Protein AF-A0AAD4MW24-F1 (afdb_monomer_lite)

Secondary structure (DSSP, 8-state):
--HHHHGGGS--EEEEEEETTEEEEEE--TTTTS-TTT--EEEEEESS--S-HHHHH---EEHHHHHHHHHH-GGGS-HHHHHHT-EEHHHHHHHHHHTSSHHHHSEEEEEEE----SSS-----------

Organism: NCBI:txid166010

pLDDT: mean 86.81, std 18.83, range [30.78, 97.88]

Structure (mmCIF, N/CA/C/O backbone):
data_AF-A0AAD4MW24-F1
#
_entry.id   AF-A0AAD4MW24-F1
#
loop_
_atom_site.group_PDB
_atom_site.id
_atom_site.type_symbol
_atom_site.label_atom_id
_atom_site.label_alt_id
_atom_site.label_comp_id
_atom_site.label_asym_id
_atom_site.label_entity_id
_atom_site.label_seq_id
_atom_site.pdbx_PDB_ins_code
_atom_site.Cartn_x
_atom_site.Cartn_y
_atom_site.Cartn_z
_atom_site.occupancy
_atom_site.B_iso_or_equiv
_atom_site.auth_seq_id
_atom_site.auth_comp_id
_atom_site.auth_asym_id
_atom_site.auth_atom_id
_atom_site.pdbx_PDB_model_num
ATOM 1 N N . MET A 1 1 ? -11.683 25.605 3.906 1.00 48.66 1 MET A N 1
ATOM 2 C CA . MET A 1 1 ? -13.081 25.139 4.124 1.00 48.66 1 MET A CA 1
ATOM 3 C C . MET A 1 1 ? -13.242 23.610 4.064 1.00 48.66 1 MET A C 1
ATOM 5 O O . MET A 1 1 ? -14.066 23.097 4.808 1.00 48.66 1 MET A O 1
ATOM 9 N N . LYS A 1 2 ? -12.475 22.870 3.238 1.00 56.75 2 LYS A N 1
ATOM 10 C CA . LYS A 1 2 ? -12.569 21.395 3.118 1.00 56.75 2 LYS A CA 1
ATOM 11 C C . LYS A 1 2 ? -12.101 20.616 4.361 1.00 56.75 2 LYS A C 1
ATOM 13 O O . LYS A 1 2 ? -12.786 19.688 4.768 1.00 56.75 2 LYS A O 1
ATOM 18 N N . GLU A 1 3 ? -11.012 21.031 5.006 1.00 59.75 3 GLU A N 1
ATOM 19 C CA . GLU A 1 3 ? -10.436 20.315 6.164 1.00 59.75 3 GLU A CA 1
ATOM 20 C C . GLU A 1 3 ? -11.389 20.207 7.360 1.00 59.75 3 GLU A C 1
ATOM 22 O O . GLU A 1 3 ? -11.478 19.157 7.991 1.00 59.75 3 GLU A O 1
ATOM 27 N N . ARG A 1 4 ? -12.194 21.248 7.624 1.00 69.06 4 ARG A N 1
ATOM 28 C CA . ARG A 1 4 ? -13.165 21.242 8.733 1.00 69.06 4 ARG A CA 1
ATOM 29 C C . ARG A 1 4 ? -14.219 20.137 8.605 1.00 69.06 4 ARG A C 1
ATOM 31 O O . ARG A 1 4 ? -14.731 19.693 9.623 1.00 69.06 4 ARG A O 1
ATOM 38 N N . LYS A 1 5 ? -14.534 19.692 7.381 1.00 88.75 5 LYS A N 1
ATOM 39 C CA . LYS A 1 5 ? -15.534 18.638 7.135 1.00 88.75 5 LYS A CA 1
ATOM 40 C C . LYS A 1 5 ? -14.977 17.223 7.319 1.00 88.75 5 LYS A C 1
ATOM 42 O O . LYS A 1 5 ? -15.753 16.316 7.583 1.00 88.75 5 LYS A O 1
ATOM 47 N N . LEU A 1 6 ? -13.662 17.037 7.178 1.00 91.00 6 LEU A N 1
ATOM 48 C CA . LEU A 1 6 ? -13.015 15.723 7.292 1.00 91.00 6 LEU A CA 1
ATOM 49 C C . LEU A 1 6 ? -12.544 15.405 8.711 1.00 91.00 6 LEU A C 1
ATOM 51 O O . LEU A 1 6 ? -12.303 14.242 9.006 1.00 91.00 6 LEU A O 1
ATOM 55 N N . LYS A 1 7 ? -12.450 16.417 9.584 1.00 90.00 7 LYS A N 1
A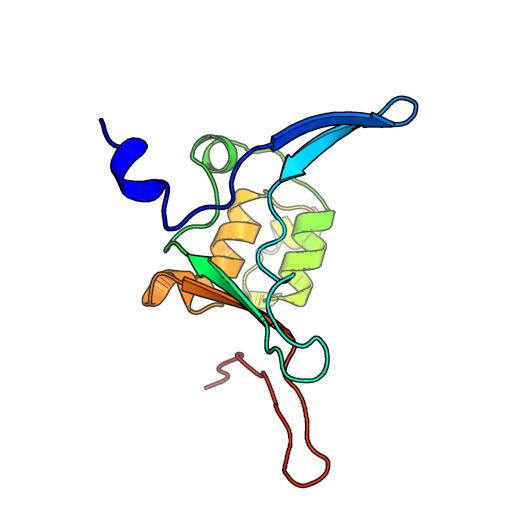TOM 56 C CA . LYS A 1 7 ? -11.958 16.287 10.962 1.00 90.00 7 LYS A CA 1
ATOM 57 C C . LYS A 1 7 ? -12.553 15.100 11.751 1.00 90.00 7 LYS A C 1
ATOM 59 O O . LYS A 1 7 ? -11.778 14.455 12.439 1.00 90.00 7 LYS A O 1
ATOM 64 N N . PRO A 1 8 ? -13.855 14.758 11.651 1.00 92.00 8 PRO A N 1
ATOM 65 C CA . PRO A 1 8 ? -14.409 13.608 12.378 1.00 92.00 8 PRO A CA 1
ATOM 66 C C . PRO A 1 8 ? -13.972 12.227 11.855 1.00 92.00 8 PRO A C 1
ATOM 68 O O . PRO A 1 8 ? -14.261 11.226 12.499 1.00 92.00 8 PRO A O 1
ATOM 71 N N . PHE A 1 9 ? -13.343 12.153 10.677 1.00 92.81 9 PHE A N 1
ATOM 72 C CA . PHE A 1 9 ? -13.036 10.903 9.967 1.00 92.81 9 PHE A CA 1
ATOM 73 C C . PHE A 1 9 ? -11.533 10.646 9.800 1.00 92.81 9 PHE A C 1
ATOM 75 O O . PHE A 1 9 ? -11.145 9.700 9.116 1.00 92.81 9 PHE A O 1
ATOM 82 N N . ILE A 1 10 ? -10.683 11.501 10.369 1.00 93.75 10 ILE A N 1
ATOM 83 C CA . ILE A 1 10 ? -9.224 11.386 10.300 1.00 93.75 10 ILE A CA 1
ATOM 84 C C . ILE A 1 10 ? -8.641 11.426 11.719 1.00 93.75 10 ILE A C 1
ATOM 86 O O . ILE A 1 10 ? -9.218 12.104 12.568 1.00 93.75 10 ILE A O 1
ATOM 90 N N . PRO A 1 11 ? -7.509 10.749 11.986 1.00 95.38 11 PRO A N 1
ATOM 91 C CA . PRO A 1 11 ? -6.833 10.858 13.274 1.00 95.38 11 PRO A CA 1
ATOM 92 C C . PRO A 1 11 ? -6.444 12.301 13.587 1.00 95.38 11 PRO A C 1
ATOM 94 O O . PRO A 1 11 ? -5.985 13.037 12.705 1.00 95.38 11 PRO A O 1
ATOM 97 N N . THR A 1 12 ? -6.561 12.690 14.855 1.00 94.56 12 THR A N 1
ATOM 98 C CA . THR A 1 12 ? -6.052 13.984 15.311 1.00 94.56 12 THR A CA 1
ATOM 99 C C . THR A 1 12 ? -4.522 13.996 15.272 1.00 94.56 12 THR A C 1
ATOM 101 O O . THR A 1 12 ? -3.873 13.116 15.836 1.00 94.56 12 THR A O 1
ATOM 104 N N . LEU A 1 13 ? -3.938 15.011 14.628 1.00 94.75 13 LEU A N 1
ATOM 105 C CA . LEU A 1 13 ? -2.509 15.310 14.736 1.00 94.75 13 LEU A CA 1
ATOM 106 C C . LEU A 1 13 ? -2.238 15.960 16.097 1.00 94.75 13 LEU A C 1
ATOM 108 O O . LEU A 1 13 ? -2.729 17.059 16.355 1.00 94.75 13 LEU A O 1
ATOM 112 N N . LEU A 1 14 ? -1.471 15.283 16.950 1.00 95.19 14 LEU A N 1
ATOM 113 C CA . LEU A 1 14 ? -1.141 15.737 18.304 1.00 95.19 14 LEU A CA 1
ATOM 114 C C . LEU A 1 14 ? 0.125 16.602 18.322 1.00 95.19 14 LEU A C 1
ATOM 116 O O . LEU A 1 14 ? 0.210 17.548 19.102 1.00 95.19 14 LEU A O 1
ATOM 120 N N . GLY A 1 15 ? 1.080 16.327 17.432 1.00 95.62 15 GLY A N 1
ATOM 121 C CA . GLY A 1 15 ? 2.306 17.107 17.316 1.00 95.62 15 GLY A CA 1
ATOM 122 C C . GLY A 1 15 ? 3.438 16.335 16.654 1.00 95.62 15 GLY A C 1
ATOM 123 O O . GLY A 1 15 ? 3.212 15.374 15.916 1.00 95.62 15 GLY A O 1
ATOM 124 N N . TYR A 1 16 ? 4.661 16.770 16.934 1.00 96.50 16 TYR A N 1
ATOM 125 C CA . TYR A 1 16 ? 5.887 16.104 16.514 1.00 96.50 16 TYR A CA 1
ATOM 126 C C . TYR A 1 16 ? 6.739 15.827 17.750 1.00 96.50 16 TYR A C 1
ATOM 128 O O . TYR A 1 16 ? 6.816 16.670 18.644 1.00 96.50 16 TYR A O 1
ATOM 136 N N . LYS A 1 17 ? 7.366 14.652 17.805 1.00 95.00 17 LYS A N 1
ATOM 137 C CA . LYS A 1 17 ? 8.241 14.243 18.907 1.00 95.00 17 LYS A CA 1
ATOM 138 C C . LYS A 1 17 ? 9.609 13.850 18.385 1.00 95.00 17 LYS A C 1
ATOM 140 O O . LYS A 1 17 ? 9.715 13.101 17.418 1.00 95.00 17 LYS A O 1
ATOM 145 N N . GLU A 1 18 ? 10.642 14.317 19.064 1.00 96.19 18 GLU A N 1
ATOM 146 C CA . GLU A 1 18 ? 12.014 13.887 18.825 1.00 96.19 18 GLU A CA 1
ATOM 147 C C . GLU A 1 18 ? 12.337 12.693 19.722 1.00 96.19 18 GLU A C 1
ATOM 149 O O . GLU A 1 18 ? 12.015 12.675 20.913 1.00 96.19 18 GLU A O 1
ATOM 154 N N . HIS A 1 19 ? 12.962 11.674 19.144 1.00 92.62 19 HIS A N 1
ATOM 155 C CA . HIS A 1 19 ? 13.495 10.541 19.883 1.00 92.62 19 HIS A CA 1
ATOM 156 C C . HIS A 1 19 ? 14.839 10.146 19.268 1.00 92.62 19 HIS A C 1
ATOM 158 O O . HIS A 1 19 ? 14.897 9.571 18.178 1.00 92.62 19 HIS A O 1
ATOM 164 N N . GLY A 1 20 ? 15.925 10.503 19.958 1.00 92.50 20 GLY A N 1
ATOM 165 C CA . GLY A 1 20 ? 17.276 10.428 19.404 1.00 92.50 20 GLY A CA 1
ATOM 166 C C . GLY A 1 20 ? 17.442 11.400 18.234 1.00 92.50 20 GLY A C 1
ATOM 167 O O . GLY A 1 20 ? 17.099 12.571 18.352 1.00 92.50 20 GLY A O 1
ATOM 168 N N . GLU A 1 21 ? 17.933 10.901 17.101 1.00 94.00 21 GLU A N 1
ATOM 169 C CA . GLU A 1 21 ? 18.122 11.684 15.867 1.00 94.00 21 GLU A CA 1
ATOM 170 C C . GLU A 1 21 ? 16.887 11.677 14.941 1.00 94.00 21 GLU A C 1
ATOM 172 O O . GLU A 1 21 ? 16.928 12.218 13.837 1.00 94.00 21 GLU A O 1
ATOM 177 N N . ALA A 1 22 ? 15.784 11.046 15.359 1.00 94.25 22 ALA A N 1
ATOM 178 C CA . ALA A 1 22 ? 14.583 10.896 14.544 1.00 94.25 22 ALA A CA 1
ATOM 179 C C . ALA A 1 22 ? 13.426 11.773 15.045 1.00 94.25 22 ALA A C 1
ATOM 181 O O . ALA A 1 22 ? 13.169 11.881 16.245 1.00 94.25 22 ALA A O 1
ATOM 182 N N . CYS A 1 23 ? 12.691 12.355 14.095 1.00 95.25 23 CYS A N 1
ATOM 183 C CA . CYS A 1 23 ? 11.464 13.107 14.336 1.00 95.25 23 CYS A CA 1
ATOM 184 C C . CYS A 1 23 ? 10.247 12.269 13.922 1.00 95.25 23 CYS A C 1
ATOM 186 O O . CYS A 1 23 ? 10.189 11.738 12.810 1.00 95.25 23 CYS A O 1
ATOM 188 N N . PHE A 1 24 ? 9.273 12.156 14.821 1.00 95.88 24 PHE A N 1
ATOM 189 C CA . PHE A 1 24 ? 8.070 11.347 14.669 1.00 95.88 24 PHE A CA 1
ATOM 190 C C . PHE A 1 24 ? 6.825 12.224 14.653 1.00 95.88 24 PHE A C 1
ATOM 192 O O . PHE A 1 24 ? 6.734 13.207 15.386 1.00 95.88 24 PHE A O 1
ATOM 199 N N . VAL A 1 25 ? 5.837 11.830 13.850 1.00 96.25 25 VAL A N 1
ATOM 200 C CA . VAL A 1 25 ? 4.497 12.424 13.874 1.00 96.25 25 VAL A CA 1
ATOM 201 C C . VAL A 1 25 ? 3.687 11.734 14.963 1.00 96.25 25 VAL A C 1
ATOM 203 O O . VAL A 1 25 ? 3.520 10.516 14.932 1.00 96.25 25 VAL A O 1
ATOM 206 N N . GLU A 1 26 ? 3.168 12.504 15.912 1.00 96.69 26 GLU A N 1
ATOM 207 C CA . GLU A 1 26 ? 2.298 11.988 16.961 1.00 96.69 26 GLU A CA 1
ATOM 208 C C . GLU A 1 26 ? 0.833 12.107 16.527 1.00 96.69 26 GLU A C 1
ATOM 210 O O . GLU A 1 26 ? 0.334 13.203 16.259 1.00 96.69 26 GLU A O 1
ATOM 215 N N . LEU A 1 27 ? 0.146 10.967 16.442 1.00 96.50 27 LEU A N 1
ATOM 216 C CA . LEU A 1 27 ? -1.254 10.862 16.033 1.00 96.50 27 LEU A CA 1
ATOM 217 C C . LEU A 1 27 ? -2.086 10.221 17.144 1.00 96.50 27 LEU A C 1
ATOM 219 O O . LEU A 1 27 ? -1.586 9.411 17.923 1.00 96.50 27 LEU A O 1
ATOM 223 N N . GLU A 1 28 ? -3.369 10.557 17.179 1.00 96.25 28 GLU A N 1
ATOM 224 C CA . GLU A 1 28 ? -4.368 9.866 17.993 1.00 96.25 28 GLU A CA 1
ATOM 225 C C . GLU A 1 28 ? -4.408 8.357 17.689 1.00 96.25 28 GLU A C 1
ATOM 227 O O . GLU A 1 28 ? -4.493 7.943 16.528 1.00 96.25 28 GLU A O 1
ATOM 232 N N . ASP A 1 29 ? -4.394 7.523 18.735 1.00 94.75 29 ASP A N 1
ATOM 233 C CA . ASP A 1 29 ? -4.584 6.078 18.595 1.00 94.75 29 ASP A CA 1
ATOM 234 C C . ASP A 1 29 ? -6.061 5.770 18.326 1.00 94.75 29 ASP A C 1
ATOM 236 O O . ASP A 1 29 ? -6.880 5.739 19.239 1.00 94.75 29 ASP A O 1
ATOM 240 N N . LEU A 1 30 ? -6.414 5.474 17.076 1.00 93.88 30 LEU A N 1
ATOM 241 C CA . LEU A 1 30 ? -7.789 5.116 16.701 1.00 93.88 30 LEU A CA 1
ATOM 242 C C . LEU A 1 30 ? -8.291 3.805 17.330 1.00 93.88 30 LEU A C 1
ATOM 244 O O . LEU A 1 30 ? -9.466 3.468 17.204 1.00 93.88 30 LEU A O 1
ATOM 248 N N . THR A 1 31 ? -7.414 3.028 17.963 1.00 92.19 31 THR A N 1
ATOM 249 C CA . THR A 1 31 ? -7.719 1.685 18.456 1.00 92.19 31 THR A CA 1
ATOM 250 C C . THR A 1 31 ? -7.861 1.597 19.974 1.00 92.19 31 THR A C 1
ATOM 252 O O . THR A 1 31 ? -8.263 0.540 20.466 1.00 92.19 31 THR A O 1
ATOM 255 N N . HIS A 1 32 ? -7.564 2.678 20.705 1.00 91.81 32 HIS A N 1
ATOM 256 C CA . HIS A 1 32 ? -7.459 2.671 22.169 1.00 91.81 32 HIS A CA 1
ATOM 257 C C . HIS A 1 32 ? -8.784 2.381 22.893 1.00 91.81 32 HIS A C 1
ATOM 259 O O . HIS A 1 32 ? -8.779 1.821 23.986 1.00 91.81 32 HIS A O 1
ATOM 265 N N . THR A 1 33 ? -9.923 2.734 22.293 1.00 90.94 33 THR A N 1
ATOM 266 C CA . THR A 1 33 ? -11.260 2.521 22.876 1.00 90.94 33 THR A CA 1
ATOM 267 C C . THR A 1 33 ? -11.793 1.103 22.680 1.00 90.94 33 THR A C 1
ATOM 269 O O . THR A 1 33 ? -12.786 0.726 23.305 1.00 90.94 33 THR A O 1
ATOM 272 N N . PHE A 1 34 ? -11.162 0.306 21.815 1.00 90.12 34 PHE A N 1
ATOM 273 C CA . PHE A 1 34 ? -11.624 -1.035 21.479 1.00 90.12 34 PHE A CA 1
ATOM 274 C C . PHE A 1 34 ? -10.892 -2.095 22.302 1.00 90.12 34 PHE A C 1
ATOM 276 O O . PHE A 1 34 ? -9.664 -2.113 22.369 1.00 90.12 34 PHE A O 1
ATOM 283 N N . ASP A 1 35 ? -11.647 -3.053 22.847 1.00 89.50 35 ASP A N 1
ATOM 284 C CA . ASP A 1 35 ? -11.087 -4.241 23.499 1.00 89.50 35 ASP A CA 1
ATOM 285 C C . ASP A 1 35 ? -10.156 -4.987 22.527 1.00 89.50 35 ASP A C 1
ATOM 287 O O . ASP A 1 35 ? -10.580 -5.494 21.480 1.00 89.50 35 ASP A O 1
ATOM 291 N N . ILE A 1 36 ? -8.872 -5.063 22.886 1.00 83.56 36 ILE A N 1
ATOM 292 C CA . ILE A 1 36 ? -7.814 -5.668 22.070 1.00 83.56 36 ILE A CA 1
ATOM 293 C C . ILE A 1 36 ? -8.151 -7.121 21.708 1.00 83.56 36 ILE A C 1
ATOM 295 O O . ILE A 1 36 ? -7.814 -7.568 20.609 1.00 83.56 36 ILE A O 1
ATOM 299 N N . ALA A 1 37 ? -8.845 -7.848 22.589 1.00 82.56 37 ALA A N 1
ATOM 300 C CA . ALA A 1 37 ? -9.229 -9.239 22.367 1.00 82.56 37 ALA A CA 1
ATOM 301 C C . ALA A 1 37 ? -10.431 -9.398 21.417 1.00 82.56 37 ALA A C 1
ATOM 303 O O . ALA A 1 37 ? -10.709 -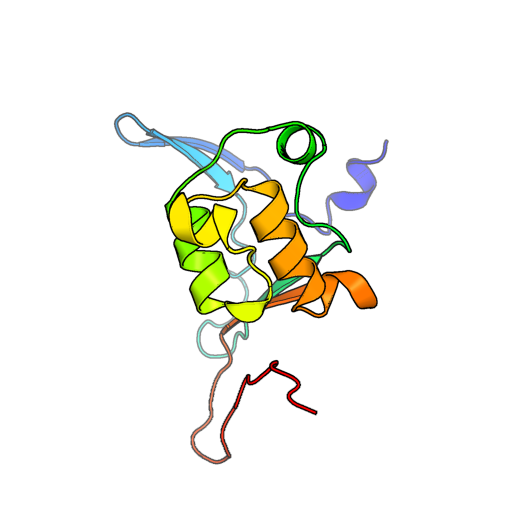10.508 20.949 1.00 82.56 37 ALA A O 1
ATOM 304 N N . LYS A 1 38 ? -11.166 -8.318 21.133 1.00 83.94 38 LYS A N 1
ATOM 305 C CA . LYS A 1 38 ? -12.394 -8.338 20.318 1.00 83.94 38 LYS A CA 1
ATOM 306 C C . LYS A 1 38 ? -12.299 -7.498 19.045 1.00 83.94 38 LYS A C 1
ATOM 308 O O . LYS A 1 38 ? -13.143 -7.649 18.166 1.00 83.94 38 LYS A O 1
ATOM 313 N N . ARG A 1 39 ? -11.289 -6.635 18.917 1.00 86.38 39 ARG A N 1
ATOM 314 C CA . ARG A 1 39 ? -11.134 -5.757 17.752 1.00 86.38 39 ARG A CA 1
ATOM 315 C C . ARG A 1 39 ? -10.707 -6.517 16.495 1.00 86.38 39 ARG A C 1
ATOM 317 O O . ARG A 1 39 ? -9.811 -7.359 16.536 1.00 86.38 39 ARG A O 1
ATOM 324 N N . THR A 1 40 ? -11.313 -6.152 15.369 1.00 90.56 40 THR A N 1
ATOM 325 C CA . THR A 1 40 ? -10.879 -6.528 14.018 1.00 90.56 40 THR A CA 1
ATOM 326 C C . THR A 1 40 ? -10.396 -5.270 13.308 1.00 90.56 40 THR A C 1
ATOM 328 O O . THR A 1 40 ? -11.044 -4.232 13.404 1.00 90.56 40 THR A O 1
ATOM 331 N N . LEU A 1 41 ? -9.258 -5.350 12.620 1.00 91.75 41 LEU A N 1
ATOM 332 C CA . LEU A 1 41 ? -8.698 -4.232 11.856 1.00 91.75 41 LEU A CA 1
ATOM 333 C C . LEU A 1 41 ? -8.645 -4.600 10.380 1.00 91.75 41 LEU A C 1
ATOM 335 O O . LEU A 1 41 ? -8.301 -5.730 10.036 1.00 91.75 41 LEU A O 1
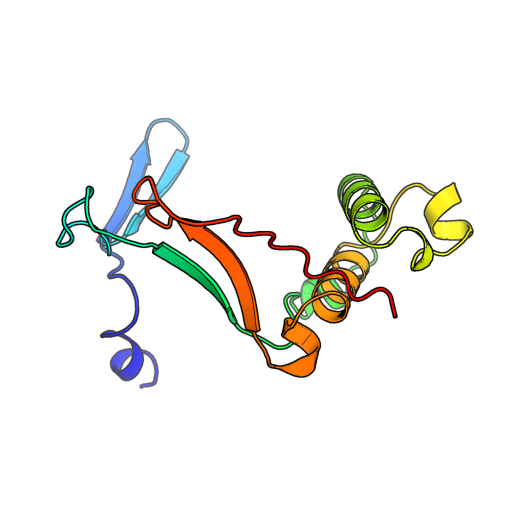ATOM 339 N N . LEU A 1 42 ? -8.953 -3.640 9.519 1.00 95.06 42 LEU A N 1
ATOM 340 C CA . LEU A 1 42 ? -8.872 -3.785 8.074 1.00 95.06 42 LEU A CA 1
ATOM 341 C C . LEU A 1 42 ? -8.203 -2.535 7.506 1.00 95.06 42 LEU A C 1
ATOM 343 O O . LEU A 1 42 ? -8.682 -1.425 7.724 1.00 95.06 42 LEU A O 1
ATOM 347 N N . ASP A 1 43 ? -7.101 -2.727 6.794 1.00 95.88 43 ASP A N 1
ATOM 348 C CA . ASP A 1 43 ? -6.443 -1.682 6.019 1.00 95.88 43 ASP A CA 1
ATOM 349 C C . ASP A 1 43 ? -6.942 -1.781 4.577 1.00 95.88 43 ASP A C 1
ATOM 351 O O . ASP A 1 43 ? -6.709 -2.780 3.887 1.00 95.88 43 ASP A O 1
ATOM 355 N N . ILE A 1 44 ? -7.670 -0.754 4.141 1.00 96.81 44 ILE A N 1
ATOM 356 C CA . ILE A 1 44 ? -8.143 -0.620 2.769 1.00 96.81 44 ILE A CA 1
ATOM 357 C C . ILE A 1 44 ? -7.426 0.559 2.133 1.00 96.81 44 ILE A C 1
ATOM 359 O O . ILE A 1 44 ? -7.599 1.713 2.532 1.00 96.81 44 ILE A O 1
ATOM 363 N N . LYS A 1 45 ? -6.713 0.283 1.044 1.00 96.56 45 LYS A N 1
ATOM 364 C CA . LYS A 1 45 ? -6.211 1.338 0.175 1.00 96.56 45 LYS A CA 1
ATOM 365 C C . LYS A 1 45 ? -7.301 1.776 -0.787 1.00 96.56 45 LYS A C 1
ATOM 367 O O . LYS A 1 45 ? -7.795 0.976 -1.579 1.00 96.56 45 LYS A O 1
ATOM 372 N N . ILE A 1 46 ? -7.630 3.060 -0.737 1.00 96.81 46 ILE A N 1
ATOM 373 C CA . ILE A 1 46 ? -8.620 3.701 -1.603 1.00 96.81 46 ILE A CA 1
ATOM 374 C C . ILE A 1 46 ? -7.930 4.333 -2.819 1.00 96.81 46 ILE A C 1
ATOM 376 O O . ILE A 1 46 ? -6.824 4.862 -2.718 1.00 96.81 46 ILE A O 1
ATOM 380 N N . GLY A 1 47 ? -8.609 4.300 -3.962 1.00 96.31 47 GLY A N 1
ATOM 381 C CA . GLY A 1 47 ? -8.186 4.870 -5.235 1.00 96.31 47 GLY A CA 1
ATOM 382 C C . GLY A 1 47 ? -8.093 3.828 -6.351 1.00 96.31 47 GLY A C 1
ATOM 383 O O . GLY A 1 47 ? -7.708 2.679 -6.131 1.00 96.31 47 GLY A O 1
ATOM 384 N N . CYS A 1 48 ? -8.402 4.256 -7.580 1.00 96.06 48 CYS A N 1
ATOM 385 C CA . CYS A 1 48 ? -8.185 3.455 -8.791 1.00 96.06 48 CYS A CA 1
ATOM 386 C C . CYS A 1 48 ? -6.726 3.443 -9.268 1.00 96.06 48 CYS A C 1
ATOM 388 O O . CYS A 1 48 ? -6.370 2.699 -10.178 1.00 96.06 48 CYS A O 1
ATOM 390 N N . ARG A 1 49 ? -5.888 4.281 -8.653 1.00 95.75 49 ARG A N 1
ATOM 391 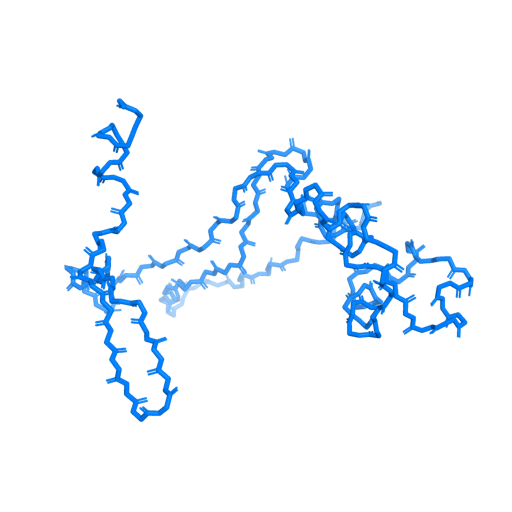C CA . ARG A 1 49 ? -4.481 4.481 -8.978 1.00 95.75 49 ARG A CA 1
ATOM 392 C C . ARG A 1 49 ? -3.706 4.784 -7.698 1.00 95.75 49 ARG A C 1
ATOM 394 O O . ARG A 1 49 ? -4.066 5.714 -6.981 1.00 95.75 49 ARG A O 1
ATOM 401 N N . SER A 1 50 ? -2.621 4.054 -7.448 1.00 95.44 50 SER A N 1
ATOM 402 C CA . SER A 1 50 ? -1.805 4.174 -6.230 1.00 95.44 50 SER A CA 1
ATOM 403 C C . SER A 1 50 ? -0.457 4.885 -6.415 1.00 95.44 50 SER A C 1
ATOM 405 O O . SER A 1 50 ? 0.339 4.941 -5.480 1.00 95.44 50 SER A O 1
ATOM 407 N N . TYR A 1 51 ? -0.202 5.459 -7.595 1.00 95.56 51 TYR A N 1
ATOM 408 C CA . TYR A 1 51 ? 1.013 6.221 -7.900 1.00 95.56 51 TYR A CA 1
ATOM 409 C C . TYR A 1 51 ? 0.710 7.688 -8.211 1.00 95.56 51 TYR A C 1
ATOM 411 O O . TYR A 1 51 ? -0.232 8.020 -8.930 1.00 95.56 51 TYR A O 1
ATOM 419 N N . THR A 1 52 ? 1.552 8.586 -7.725 1.00 96.38 52 THR A N 1
ATOM 420 C CA . THR A 1 52 ? 1.458 10.032 -7.947 1.00 96.38 52 THR A CA 1
ATOM 421 C C . THR A 1 52 ? 1.822 10.425 -9.383 1.00 96.38 52 THR A C 1
ATOM 423 O O . THR A 1 52 ? 2.346 9.630 -10.171 1.00 96.38 52 THR A O 1
ATOM 426 N N . ARG A 1 53 ? 1.550 11.683 -9.759 1.00 95.69 53 ARG A N 1
ATOM 427 C CA . ARG A 1 53 ? 1.982 12.238 -11.055 1.00 95.69 53 ARG A CA 1
ATOM 428 C C . ARG A 1 53 ? 3.507 12.273 -11.183 1.00 95.69 53 ARG A C 1
ATOM 430 O O . ARG A 1 53 ? 4.015 12.011 -12.266 1.00 95.69 53 ARG A O 1
ATOM 437 N N . MET A 1 54 ? 4.215 12.554 -10.090 1.00 95.50 54 MET A N 1
ATOM 438 C CA . MET A 1 54 ? 5.680 12.592 -10.073 1.00 95.50 54 MET A CA 1
ATOM 439 C C . MET A 1 54 ? 6.280 11.205 -10.308 1.00 95.50 54 MET A C 1
ATOM 441 O O . MET A 1 54 ? 7.197 11.064 -11.108 1.00 95.50 54 MET A O 1
ATOM 445 N N . GLU A 1 55 ? 5.722 10.166 -9.684 1.00 94.62 55 GLU A N 1
ATOM 446 C CA . GLU A 1 55 ? 6.157 8.787 -9.933 1.00 94.62 55 GLU A CA 1
ATOM 447 C C . GLU A 1 55 ? 5.875 8.353 -11.372 1.00 94.62 55 GLU A C 1
ATOM 449 O O . GLU A 1 55 ? 6.725 7.710 -11.977 1.00 94.62 55 GLU A O 1
ATOM 454 N N . ALA A 1 56 ? 4.730 8.747 -11.943 1.00 94.94 56 ALA A N 1
ATOM 455 C CA . ALA A 1 56 ? 4.401 8.456 -13.341 1.00 94.94 56 ALA A CA 1
ATOM 456 C C . ALA A 1 56 ? 5.367 9.105 -14.343 1.00 94.94 56 ALA A C 1
ATOM 458 O O . ALA A 1 56 ? 5.596 8.546 -15.408 1.00 94.94 56 ALA A O 1
ATOM 459 N N . ALA A 1 57 ? 5.915 10.275 -14.010 1.00 95.62 57 ALA A N 1
ATOM 460 C CA . ALA A 1 57 ? 6.896 10.970 -14.839 1.00 95.62 57 ALA A CA 1
ATOM 461 C C . ALA A 1 57 ? 8.331 10.445 -14.641 1.00 95.62 57 ALA A C 1
ATOM 463 O O . ALA A 1 57 ? 9.237 10.835 -15.375 1.00 95.62 57 ALA A O 1
ATOM 464 N N . SER A 1 58 ? 8.566 9.592 -13.639 1.00 95.38 58 SER A N 1
ATOM 465 C CA . SER A 1 58 ? 9.902 9.107 -13.309 1.00 95.38 58 SER A CA 1
ATOM 466 C C . SER A 1 58 ? 10.290 7.885 -14.139 1.00 95.38 58 SER A C 1
ATOM 468 O O . SER A 1 58 ? 9.634 6.845 -14.091 1.00 95.38 58 SER A O 1
ATOM 470 N N . ASN A 1 59 ? 11.440 7.977 -14.808 1.00 94.62 59 ASN A N 1
ATOM 471 C CA . ASN A 1 59 ? 12.067 6.862 -15.527 1.00 94.62 59 ASN A CA 1
ATOM 472 C C . ASN A 1 59 ? 13.087 6.088 -14.672 1.00 94.62 59 ASN A C 1
ATOM 474 O O . ASN A 1 59 ? 13.806 5.232 -15.186 1.00 94.62 59 ASN A O 1
ATOM 478 N N . LYS A 1 60 ? 13.178 6.374 -13.363 1.00 96.12 60 LYS A N 1
ATOM 479 C CA . LYS A 1 60 ? 14.130 5.700 -12.473 1.00 96.12 60 LYS A CA 1
ATOM 480 C C . LYS A 1 60 ? 13.714 4.243 -12.269 1.00 96.12 60 LYS A C 1
ATOM 482 O O . LYS A 1 60 ? 12.689 3.963 -11.640 1.00 96.12 60 LYS A O 1
ATOM 487 N N . LYS A 1 61 ? 14.528 3.322 -12.785 1.00 95.56 61 LYS A N 1
ATOM 488 C CA . LYS A 1 61 ? 14.375 1.880 -12.574 1.00 95.56 61 LYS A CA 1
ATOM 489 C C . LYS A 1 61 ? 14.944 1.467 -11.214 1.00 95.56 61 LYS A C 1
ATOM 491 O O . LYS A 1 61 ? 15.890 2.071 -10.713 1.00 95.56 61 LYS A O 1
ATOM 496 N N . CYS A 1 62 ? 14.339 0.452 -10.608 1.00 96.12 62 CYS A N 1
ATOM 497 C CA . CYS A 1 62 ? 14.735 -0.097 -9.319 1.00 96.12 62 CYS A CA 1
ATOM 498 C C . CYS A 1 62 ? 14.543 -1.619 -9.314 1.00 96.12 62 CYS A C 1
ATOM 500 O O . CYS A 1 62 ? 13.475 -2.117 -9.676 1.00 96.12 62 CYS A O 1
ATOM 502 N N . THR A 1 63 ? 15.567 -2.348 -8.874 1.00 97.12 63 THR A N 1
ATOM 503 C CA . THR A 1 63 ? 15.571 -3.817 -8.799 1.00 97.12 63 THR A CA 1
ATOM 504 C C . THR A 1 63 ? 14.531 -4.351 -7.810 1.00 97.12 63 THR A C 1
ATOM 506 O O . THR A 1 63 ? 13.861 -5.334 -8.105 1.00 97.12 63 THR A O 1
ATOM 509 N N . ASP A 1 64 ? 14.302 -3.672 -6.679 1.00 97.12 64 ASP A N 1
ATOM 510 C CA . ASP A 1 64 ? 13.264 -4.060 -5.703 1.00 97.12 64 ASP A CA 1
ATOM 511 C C . ASP A 1 64 ? 11.860 -4.084 -6.338 1.00 97.12 64 ASP A C 1
ATOM 513 O O . ASP A 1 64 ? 11.079 -5.011 -6.126 1.00 97.12 64 ASP A O 1
ATOM 517 N N . MET A 1 65 ? 11.553 -3.107 -7.200 1.00 97.31 65 MET A N 1
ATOM 518 C CA . MET A 1 65 ? 10.274 -3.074 -7.921 1.00 97.31 65 MET A CA 1
ATOM 519 C C . MET A 1 65 ? 10.148 -4.237 -8.907 1.00 97.31 65 MET A C 1
ATOM 521 O O . MET A 1 65 ? 9.058 -4.784 -9.064 1.00 97.31 65 MET A O 1
ATOM 525 N N . TYR A 1 66 ? 11.253 -4.637 -9.542 1.00 97.88 66 TYR A N 1
ATOM 526 C CA . TYR A 1 66 ? 11.275 -5.789 -10.440 1.00 97.88 66 TYR A CA 1
ATOM 527 C C . TYR A 1 66 ? 11.009 -7.086 -9.678 1.00 97.88 66 TYR A C 1
ATOM 529 O O . TYR A 1 66 ? 10.103 -7.821 -10.055 1.00 97.88 66 TYR A O 1
ATOM 537 N N . MET A 1 67 ? 11.710 -7.328 -8.565 1.00 97.88 67 MET A N 1
ATOM 538 C CA . MET A 1 67 ? 11.488 -8.523 -7.740 1.00 97.88 67 MET A CA 1
ATOM 539 C C . MET A 1 67 ? 10.027 -8.625 -7.286 1.00 97.88 67 MET A C 1
ATOM 541 O O . MET A 1 67 ? 9.406 -9.683 -7.384 1.00 97.88 67 MET A O 1
ATOM 545 N N . LYS A 1 68 ? 9.438 -7.500 -6.859 1.00 97.00 68 LYS A N 1
ATOM 546 C CA . LYS A 1 68 ? 8.019 -7.439 -6.487 1.00 97.00 68 LYS A CA 1
ATOM 547 C C . LYS A 1 68 ? 7.090 -7.732 -7.664 1.00 97.00 68 LYS A C 1
ATOM 549 O O . LYS A 1 68 ? 6.099 -8.433 -7.484 1.00 97.00 68 LYS A O 1
ATOM 554 N N . ALA A 1 69 ? 7.392 -7.225 -8.858 1.00 96.75 69 ALA A N 1
ATOM 555 C CA . ALA A 1 69 ? 6.592 -7.490 -10.050 1.00 96.75 69 ALA A CA 1
ATOM 556 C C . ALA A 1 69 ? 6.687 -8.948 -10.520 1.00 96.75 69 ALA A C 1
ATOM 558 O O . ALA A 1 69 ? 5.666 -9.519 -10.888 1.00 96.75 69 ALA A O 1
ATOM 559 N N . VAL A 1 70 ? 7.870 -9.566 -10.448 1.00 97.06 70 VAL A N 1
ATOM 560 C CA . VAL A 1 70 ? 8.063 -10.992 -10.763 1.00 97.06 70 VAL A CA 1
ATOM 561 C C . VAL A 1 70 ? 7.236 -11.873 -9.831 1.00 97.06 70 VAL A C 1
ATOM 563 O O . VAL A 1 70 ? 6.569 -12.789 -10.302 1.00 97.06 70 VAL A O 1
ATOM 566 N N . ASN A 1 71 ? 7.222 -11.569 -8.531 1.00 96.06 71 ASN A N 1
ATOM 567 C CA . ASN A 1 71 ? 6.411 -12.310 -7.561 1.00 96.06 71 ASN A CA 1
ATOM 568 C C . ASN A 1 71 ? 4.902 -12.119 -7.777 1.00 96.06 71 ASN A C 1
ATOM 570 O O . ASN A 1 71 ? 4.117 -12.993 -7.422 1.00 96.06 71 ASN A O 1
ATOM 574 N N . LEU A 1 72 ? 4.493 -10.976 -8.335 1.00 94.12 72 LEU A N 1
ATOM 575 C CA . LEU A 1 72 ? 3.089 -10.638 -8.548 1.00 94.12 72 LEU A CA 1
ATOM 576 C C . LEU A 1 72 ? 2.533 -11.212 -9.860 1.00 94.12 72 LEU A C 1
ATOM 578 O O . LEU A 1 72 ? 1.504 -11.881 -9.860 1.00 94.12 72 LEU A O 1
ATOM 582 N N . ALA A 1 73 ? 3.180 -10.909 -10.984 1.00 93.25 73 ALA A N 1
ATOM 583 C CA . ALA A 1 73 ? 2.733 -11.285 -12.321 1.00 93.25 73 ALA A CA 1
ATOM 584 C C . ALA A 1 73 ? 3.944 -11.350 -13.273 1.00 93.25 73 ALA A C 1
ATOM 586 O O . ALA A 1 73 ? 4.198 -10.404 -14.023 1.00 93.25 73 ALA A O 1
ATOM 587 N N . PRO A 1 74 ? 4.700 -12.465 -13.276 1.00 92.62 74 PRO A N 1
ATOM 588 C CA . PRO A 1 74 ? 5.954 -12.560 -14.026 1.00 92.62 74 PRO A CA 1
ATOM 589 C C . PRO A 1 74 ? 5.741 -12.448 -15.540 1.00 92.62 74 PRO A C 1
ATOM 591 O O . PRO A 1 74 ? 6.571 -11.884 -16.238 1.00 92.62 74 PRO A O 1
ATOM 594 N N . HIS A 1 75 ? 4.593 -12.907 -16.042 1.00 93.12 75 HIS A N 1
ATOM 595 C CA . HIS A 1 75 ? 4.225 -12.846 -17.459 1.00 93.12 75 HIS A CA 1
ATOM 596 C C . HIS A 1 75 ? 3.893 -11.427 -17.959 1.00 93.12 75 HIS A C 1
ATOM 598 O O . HIS A 1 75 ? 3.772 -11.222 -19.163 1.00 93.12 75 HIS A O 1
ATOM 604 N N . ALA A 1 76 ? 3.715 -10.452 -17.061 1.00 92.44 76 ALA A N 1
ATOM 605 C CA . ALA A 1 76 ? 3.386 -9.073 -17.425 1.00 92.44 76 ALA A CA 1
ATOM 606 C C . ALA A 1 76 ? 4.630 -8.203 -17.705 1.00 92.44 76 ALA A C 1
ATOM 608 O O . ALA A 1 76 ? 4.497 -7.030 -18.076 1.00 92.44 76 ALA A O 1
ATOM 609 N N . LEU A 1 77 ? 5.831 -8.754 -17.502 1.00 95.38 77 LEU A N 1
ATOM 610 C CA . LEU A 1 77 ? 7.104 -8.088 -17.758 1.00 95.38 77 LEU A CA 1
ATOM 611 C C . LEU A 1 77 ? 7.637 -8.443 -19.150 1.00 95.38 77 LEU A C 1
ATOM 613 O O . LEU A 1 77 ? 7.465 -9.548 -19.654 1.00 95.38 77 LEU A O 1
ATOM 617 N N . SER A 1 78 ? 8.287 -7.478 -19.789 1.00 95.81 78 SER A N 1
ATOM 618 C CA . SER A 1 78 ? 8.929 -7.664 -21.090 1.00 95.81 78 SER A CA 1
ATOM 619 C C . SER A 1 78 ? 10.287 -8.363 -20.967 1.00 95.81 78 SER A C 1
ATOM 621 O O . SER A 1 78 ? 10.934 -8.339 -19.920 1.00 95.81 78 SER A O 1
ATOM 623 N N . VAL A 1 79 ? 10.773 -8.924 -22.079 1.00 96.56 79 VAL A N 1
ATOM 624 C CA . VAL A 1 79 ? 12.110 -9.546 -22.160 1.00 96.56 79 VAL A CA 1
ATOM 625 C C . VAL A 1 79 ? 13.217 -8.561 -21.758 1.00 96.56 79 VAL A C 1
ATOM 627 O O . VAL A 1 79 ? 14.146 -8.930 -21.041 1.00 96.56 79 VAL A O 1
ATOM 630 N N . ALA A 1 80 ? 13.095 -7.292 -22.159 1.00 95.56 80 ALA A N 1
ATOM 631 C CA . ALA A 1 80 ? 14.036 -6.243 -21.772 1.00 95.56 80 ALA A CA 1
ATOM 632 C C . ALA A 1 80 ? 14.015 -5.979 -20.255 1.00 95.56 80 ALA A C 1
ATOM 634 O O . ALA A 1 80 ? 15.067 -5.868 -19.641 1.00 95.56 80 ALA A O 1
ATOM 635 N N . GLU A 1 81 ? 12.835 -5.945 -19.626 1.00 96.06 81 GLU A N 1
ATOM 636 C CA . GLU A 1 81 ? 12.711 -5.752 -18.171 1.00 96.06 81 GLU A CA 1
ATOM 637 C C . GLU A 1 81 ? 13.276 -6.940 -17.373 1.00 96.06 81 GLU A C 1
ATOM 639 O O . GLU A 1 81 ? 13.861 -6.732 -16.311 1.00 96.06 81 GLU A O 1
ATOM 644 N N . HIS A 1 82 ? 13.155 -8.168 -17.891 1.00 96.88 82 HIS A N 1
ATOM 645 C CA . HIS A 1 82 ? 13.818 -9.342 -17.315 1.00 96.88 82 HIS A CA 1
ATOM 646 C C . HIS A 1 82 ? 15.337 -9.296 -17.464 1.00 96.88 82 HIS A C 1
ATOM 648 O O . HIS A 1 82 ? 16.046 -9.655 -16.528 1.00 96.88 82 HIS A O 1
ATOM 654 N N . THR A 1 83 ? 15.825 -8.827 -18.613 1.00 96.88 83 THR A N 1
ATOM 655 C CA . THR A 1 83 ? 17.263 -8.675 -18.875 1.00 96.88 83 THR A CA 1
ATOM 656 C C . THR A 1 83 ? 17.873 -7.612 -17.959 1.00 96.88 83 THR A C 1
ATOM 658 O O . THR A 1 83 ? 18.902 -7.851 -17.337 1.00 96.88 83 THR A O 1
ATOM 661 N N . ASP A 1 84 ? 17.202 -6.467 -17.813 1.00 95.94 84 ASP A N 1
ATOM 662 C CA . ASP A 1 84 ? 17.638 -5.362 -16.951 1.00 95.94 84 ASP A CA 1
ATOM 663 C C . ASP A 1 84 ? 17.481 -5.671 -15.450 1.00 95.94 84 ASP A C 1
ATOM 665 O O . ASP A 1 84 ? 18.055 -4.975 -14.611 1.00 95.94 84 ASP A O 1
ATOM 669 N N . MET A 1 85 ? 16.640 -6.653 -15.099 1.00 97.44 85 MET A N 1
ATOM 670 C CA . MET A 1 85 ? 16.235 -6.987 -13.726 1.00 97.44 85 MET A CA 1
ATOM 671 C C . MET A 1 85 ? 15.772 -5.769 -12.904 1.00 97.44 85 MET A C 1
ATOM 673 O O . MET A 1 85 ? 15.928 -5.714 -11.682 1.00 97.44 85 MET A O 1
ATOM 677 N N . ALA A 1 86 ? 15.211 -4.757 -13.566 1.00 97.62 86 ALA A N 1
ATOM 678 C CA . ALA A 1 86 ? 14.815 -3.505 -12.939 1.00 97.62 86 ALA A CA 1
ATOM 679 C C . ALA A 1 86 ? 13.667 -2.844 -13.710 1.00 97.62 86 ALA A C 1
ATOM 681 O O . ALA A 1 86 ? 13.698 -2.734 -14.935 1.00 97.62 86 ALA A O 1
ATOM 682 N N . ILE A 1 87 ? 12.673 -2.328 -12.983 1.00 97.69 87 ILE A N 1
ATOM 683 C CA . ILE A 1 87 ? 11.533 -1.600 -13.564 1.00 97.69 87 ILE A CA 1
ATOM 684 C C . ILE A 1 87 ? 11.278 -0.296 -12.815 1.00 97.69 87 ILE A C 1
ATOM 686 O O . ILE A 1 87 ? 11.772 -0.089 -11.705 1.00 97.69 87 ILE A O 1
ATOM 690 N N . THR A 1 88 ? 10.499 0.604 -13.412 1.00 97.56 88 THR A N 1
ATOM 691 C CA . THR A 1 88 ? 10.103 1.845 -12.738 1.00 97.56 88 THR A CA 1
ATOM 692 C C . THR A 1 88 ? 9.076 1.573 -11.640 1.00 97.56 88 THR A C 1
ATOM 694 O O . THR A 1 88 ? 8.266 0.644 -11.719 1.00 97.56 88 THR A O 1
ATOM 697 N N . LYS A 1 89 ? 9.057 2.436 -10.617 1.00 97.56 89 LYS A N 1
ATOM 698 C CA . LYS A 1 89 ? 8.053 2.367 -9.544 1.00 97.56 89 LYS A CA 1
ATOM 699 C C . LYS A 1 89 ? 6.625 2.472 -10.094 1.00 97.56 89 LYS A C 1
ATOM 701 O O . LYS A 1 89 ? 5.743 1.749 -9.642 1.00 97.56 89 LYS A O 1
ATOM 706 N N . ALA A 1 90 ? 6.403 3.323 -11.098 1.00 97.25 90 ALA A N 1
ATOM 707 C CA . ALA A 1 90 ? 5.094 3.485 -11.727 1.00 97.25 90 ALA A CA 1
ATOM 708 C C . ALA A 1 90 ? 4.611 2.215 -12.444 1.00 97.25 90 ALA A C 1
ATOM 710 O O . ALA A 1 90 ? 3.439 1.871 -12.315 1.00 97.25 90 ALA A O 1
ATOM 711 N N . LYS A 1 91 ? 5.499 1.490 -13.143 1.00 96.62 91 LYS A N 1
ATOM 712 C CA . LYS A 1 91 ? 5.164 0.209 -13.788 1.00 96.62 91 LYS A CA 1
ATOM 713 C C . LYS A 1 91 ? 4.692 -0.815 -12.754 1.00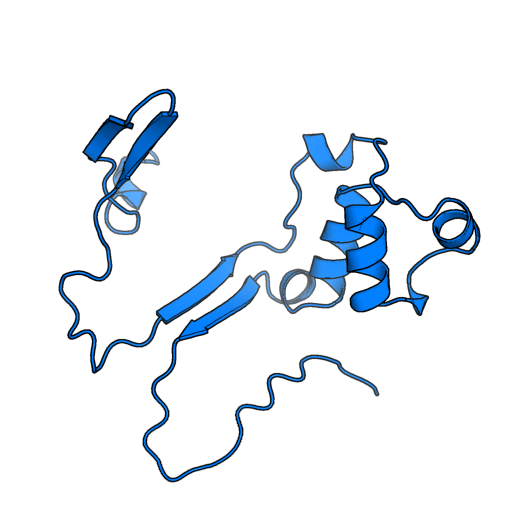 96.62 91 LYS A C 1
ATOM 715 O O . LYS A 1 91 ? 3.632 -1.405 -12.936 1.00 96.62 91 LYS A O 1
ATOM 720 N N . TYR A 1 92 ? 5.430 -0.968 -11.651 1.00 97.56 92 TYR A N 1
ATOM 721 C CA . TYR A 1 92 ? 5.035 -1.865 -10.561 1.00 97.56 92 TYR A CA 1
ATOM 722 C C . TYR A 1 92 ? 3.696 -1.464 -9.930 1.00 97.56 92 TYR A C 1
ATOM 724 O O . TYR A 1 92 ? 2.820 -2.308 -9.756 1.00 97.56 92 TYR A O 1
ATOM 732 N N . LEU A 1 93 ? 3.513 -0.182 -9.599 1.00 96.94 93 LEU A N 1
ATOM 733 C CA . LEU A 1 93 ? 2.279 0.288 -8.966 1.00 96.94 93 LEU A CA 1
ATOM 734 C C . LEU A 1 93 ? 1.069 0.109 -9.886 1.00 96.94 93 LEU A C 1
ATOM 736 O O . LEU A 1 93 ? 0.032 -0.357 -9.424 1.00 96.94 93 LEU A O 1
ATOM 740 N N . LYS A 1 94 ? 1.223 0.378 -11.188 1.00 96.50 94 LYS A N 1
ATOM 741 C CA . LYS A 1 94 ? 0.186 0.098 -12.183 1.00 96.50 94 LYS A CA 1
ATOM 742 C C . LYS A 1 94 ? -0.140 -1.393 -12.259 1.00 96.50 94 LYS A C 1
ATOM 744 O O . LYS A 1 94 ? -1.309 -1.747 -12.187 1.00 96.50 94 LYS A O 1
ATOM 749 N N . LEU A 1 95 ? 0.874 -2.254 -12.343 1.00 96.69 95 LEU A N 1
ATOM 750 C CA . LEU A 1 95 ? 0.676 -3.704 -12.357 1.00 96.69 95 LEU A CA 1
ATOM 751 C C . LEU A 1 95 ? -0.086 -4.174 -11.111 1.00 96.69 95 LEU A C 1
ATOM 753 O O . LEU A 1 95 ? -1.022 -4.956 -11.211 1.00 96.69 95 LEU A O 1
ATOM 757 N N . ARG A 1 96 ? 0.259 -3.643 -9.935 1.00 96.19 96 ARG A N 1
ATOM 758 C CA . ARG A 1 96 ? -0.439 -3.939 -8.679 1.00 96.19 96 ARG A CA 1
ATOM 759 C C . ARG A 1 96 ? -1.888 -3.451 -8.672 1.00 96.19 96 ARG A C 1
ATOM 761 O O . ARG A 1 96 ? -2.756 -4.139 -8.136 1.00 96.19 96 ARG A O 1
ATOM 768 N N . ASP A 1 97 ? -2.158 -2.281 -9.239 1.00 96.44 97 ASP A N 1
ATOM 769 C CA . ASP A 1 97 ? -3.517 -1.750 -9.359 1.00 96.44 97 ASP A CA 1
ATOM 770 C C . ASP A 1 97 ? -4.367 -2.583 -10.344 1.00 96.44 97 ASP A C 1
ATOM 772 O O . ASP A 1 97 ? -5.547 -2.820 -10.077 1.00 96.44 97 ASP A O 1
ATOM 776 N N . ASP A 1 98 ? -3.762 -3.078 -11.430 1.00 95.56 98 ASP A N 1
ATOM 777 C CA . ASP A 1 98 ? -4.401 -3.921 -12.451 1.00 95.56 98 ASP A CA 1
ATOM 778 C C . ASP A 1 98 ? -4.645 -5.362 -11.941 1.00 95.56 98 ASP A C 1
ATOM 780 O O . ASP A 1 98 ? -5.699 -5.937 -12.197 1.00 95.56 98 ASP A O 1
ATOM 784 N N . CYS A 1 99 ? -3.723 -5.927 -11.151 1.00 94.50 99 CYS A N 1
ATOM 785 C CA . CYS A 1 99 ? -3.861 -7.252 -10.525 1.00 94.50 99 CYS A CA 1
ATOM 786 C C . CYS A 1 99 ? -4.729 -7.264 -9.252 1.00 94.50 99 CYS A C 1
ATOM 788 O O . CYS A 1 99 ? -4.890 -8.313 -8.632 1.00 94.50 99 CYS A O 1
ATOM 790 N N . SER A 1 100 ? -5.263 -6.121 -8.823 1.00 94.38 100 SER A N 1
ATOM 791 C CA . SER A 1 100 ? -6.130 -6.018 -7.645 1.00 94.38 100 SER A CA 1
ATOM 792 C C . SER A 1 100 ? -7.488 -5.423 -8.005 1.00 94.38 100 SER A C 1
ATOM 794 O O . SER A 1 100 ? -7.767 -5.061 -9.145 1.00 94.38 100 SER A O 1
ATOM 796 N N . THR A 1 101 ? -8.355 -5.276 -7.007 1.00 96.00 101 THR A N 1
ATOM 797 C CA . THR A 1 101 ? -9.649 -4.606 -7.158 1.00 96.00 101 THR A CA 1
ATOM 798 C C . THR A 1 101 ? -9.528 -3.091 -7.353 1.00 96.00 101 THR A C 1
ATOM 800 O O . THR A 1 101 ? -10.531 -2.450 -7.661 1.00 96.00 101 THR A O 1
ATOM 803 N N . SER A 1 102 ? -8.332 -2.503 -7.211 1.00 96.38 102 SER A N 1
ATOM 804 C CA . SER A 1 102 ? -8.132 -1.054 -7.309 1.00 96.38 102 SER A CA 1
ATOM 805 C C . SER A 1 102 ? -8.567 -0.505 -8.667 1.00 96.38 102 SER A C 1
ATOM 807 O O . SER A 1 102 ? -9.408 0.388 -8.700 1.00 96.38 102 SER A O 1
ATOM 809 N N . SER A 1 103 ? -8.070 -1.051 -9.779 1.00 94.25 103 SER A N 1
ATOM 810 C CA . SER A 1 103 ? -8.400 -0.557 -11.128 1.00 94.25 103 SER A CA 1
ATOM 811 C C . SER A 1 103 ? -9.902 -0.608 -11.447 1.00 94.25 103 SER A C 1
ATOM 813 O O . SER A 1 103 ? -10.428 0.303 -12.086 1.00 94.25 103 SER A O 1
ATOM 815 N N . LYS A 1 104 ? -10.603 -1.645 -10.965 1.00 95.12 104 LYS A N 1
ATOM 816 C CA . LYS A 1 104 ? -12.019 -1.906 -11.269 1.00 95.12 104 LYS A CA 1
ATOM 817 C C . LYS A 1 104 ? -13.000 -1.243 -10.299 1.00 95.12 104 LYS A C 1
ATOM 819 O O . LYS A 1 104 ? -14.026 -0.731 -10.731 1.00 95.12 104 LYS A O 1
ATOM 824 N N . PHE A 1 105 ? -12.710 -1.281 -9.000 1.00 96.62 105 PHE A N 1
ATOM 825 C CA . PHE A 1 105 ? -13.635 -0.865 -7.937 1.00 96.62 105 PHE A CA 1
ATOM 826 C C . PHE A 1 105 ? -13.137 0.334 -7.128 1.00 96.62 105 PHE A C 1
ATOM 828 O O . PHE A 1 105 ? -13.854 0.841 -6.270 1.00 96.62 105 PHE A O 1
ATOM 835 N N . GLY A 1 106 ? -11.918 0.809 -7.387 1.00 96.75 106 GLY A N 1
ATOM 836 C CA . GLY A 1 106 ? -11.364 1.975 -6.707 1.00 96.75 106 GLY A CA 1
ATOM 837 C C . GLY A 1 106 ? -10.915 1.709 -5.271 1.00 96.75 106 GLY A C 1
ATOM 838 O O . GLY A 1 106 ? -10.745 2.666 -4.521 1.00 96.75 106 GLY A O 1
ATOM 839 N N . PHE A 1 107 ? -10.719 0.452 -4.867 1.00 97.06 107 PHE A N 1
ATOM 840 C CA . PHE A 1 107 ? -10.104 0.105 -3.585 1.00 97.06 107 PHE A CA 1
ATOM 841 C C . PHE A 1 107 ? 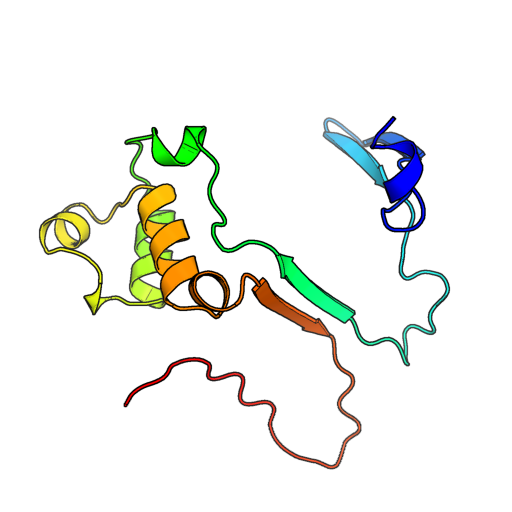-9.508 -1.304 -3.603 1.00 97.06 107 PHE A C 1
ATOM 843 O O . PHE A 1 107 ? -9.862 -2.118 -4.453 1.00 97.06 107 PHE A O 1
ATOM 850 N N . ARG A 1 108 ? -8.635 -1.613 -2.641 1.00 96.12 108 ARG A N 1
ATOM 851 C CA . ARG A 1 108 ? -8.176 -2.979 -2.342 1.00 96.12 108 ARG A CA 1
ATOM 852 C C . ARG A 1 108 ? -7.881 -3.150 -0.856 1.00 96.12 108 ARG A C 1
ATOM 854 O O . ARG A 1 108 ? -7.479 -2.194 -0.196 1.00 96.12 108 ARG A O 1
ATOM 861 N N . ILE A 1 109 ? -8.033 -4.371 -0.359 1.00 95.88 109 ILE A N 1
ATOM 862 C CA . ILE A 1 109 ? -7.620 -4.744 0.996 1.00 95.88 109 ILE A CA 1
ATOM 863 C C . ILE A 1 109 ? -6.095 -4.923 0.997 1.00 95.88 109 ILE A C 1
ATOM 865 O O . ILE A 1 109 ? -5.564 -5.690 0.198 1.00 95.88 109 ILE A O 1
ATOM 869 N N . GLU A 1 110 ? -5.387 -4.193 1.857 1.00 94.50 110 GLU A N 1
ATOM 870 C CA . GLU A 1 110 ? -3.934 -4.318 2.048 1.00 94.50 110 GLU A CA 1
ATOM 871 C C . GLU A 1 110 ? -3.604 -5.299 3.175 1.00 94.50 110 GLU A C 1
ATOM 873 O O . GLU A 1 110 ? -2.675 -6.092 3.046 1.00 94.50 110 GLU A O 1
ATOM 878 N N . ALA A 1 111 ? -4.372 -5.264 4.264 1.00 94.44 111 ALA A N 1
ATOM 879 C CA . ALA A 1 111 ? -4.174 -6.142 5.408 1.00 94.44 111 ALA A CA 1
ATOM 880 C C . ALA A 1 111 ? -5.458 -6.288 6.224 1.00 94.44 111 ALA A C 1
ATOM 882 O O . ALA A 1 111 ? -6.288 -5.383 6.270 1.00 94.44 111 ALA A O 1
ATOM 883 N N . SER A 1 112 ? -5.593 -7.408 6.930 1.00 91.75 112 SER A N 1
ATOM 884 C CA . SER A 1 112 ? -6.663 -7.620 7.901 1.00 91.75 112 SER A CA 1
ATOM 885 C C . SER A 1 112 ? -6.126 -8.313 9.148 1.00 91.75 112 SER A C 1
ATOM 887 O O . SER A 1 112 ? -5.435 -9.324 9.042 1.00 91.75 112 SER A O 1
ATOM 889 N N . ARG A 1 113 ? -6.496 -7.822 10.329 1.00 90.00 113 ARG A N 1
ATOM 890 C CA . ARG A 1 113 ? -6.348 -8.528 11.604 1.00 90.00 113 ARG A CA 1
ATOM 891 C C . ARG A 1 113 ? -7.732 -8.969 12.046 1.00 90.00 113 ARG A C 1
ATOM 893 O O . ARG A 1 113 ? -8.467 -8.175 12.624 1.00 90.00 113 ARG A O 1
ATOM 900 N N . VAL A 1 114 ? -8.065 -10.222 11.771 1.00 86.25 114 VAL A N 1
ATOM 901 C CA . VAL A 1 114 ? -9.330 -10.849 12.170 1.00 86.25 114 VAL A CA 1
ATOM 902 C C . VAL A 1 114 ? -9.094 -11.813 13.325 1.00 86.25 114 VAL A C 1
ATOM 904 O O . VAL A 1 114 ? -8.009 -12.381 13.467 1.00 86.25 114 VAL A O 1
ATOM 907 N N . ARG A 1 115 ? -10.111 -12.012 14.163 1.00 76.38 115 ARG A N 1
ATOM 908 C CA . ARG A 1 115 ? -10.091 -13.071 15.171 1.00 76.38 115 ARG A CA 1
ATOM 909 C C . ARG A 1 115 ? -10.623 -14.359 14.553 1.00 76.38 115 ARG A C 1
ATOM 911 O O . ARG A 1 115 ? -11.775 -14.407 14.141 1.00 76.38 115 ARG A O 1
ATOM 918 N N . PHE A 1 116 ? -9.816 -15.413 14.578 1.00 62.62 116 PHE A N 1
ATOM 919 C CA . PHE A 1 116 ? -10.301 -16.771 14.364 1.00 62.62 116 PHE A CA 1
ATOM 920 C C . PHE A 1 116 ? -10.725 -17.334 15.724 1.00 62.62 116 PHE A C 1
ATOM 922 O O . PHE A 1 116 ? -9.885 -17.637 16.570 1.00 62.62 116 PHE A O 1
ATOM 929 N N . PHE A 1 117 ? -12.032 -17.420 15.979 1.00 56.16 117 PHE A N 1
ATOM 930 C CA . PHE A 1 117 ? -12.519 -18.351 16.996 1.00 56.16 117 PHE A CA 1
ATOM 931 C C . PHE A 1 117 ? -12.277 -19.756 16.438 1.00 56.16 117 PHE A C 1
ATOM 933 O O . PHE A 1 117 ? -12.694 -20.042 15.317 1.00 56.16 117 PHE A O 1
ATOM 940 N N . LEU A 1 118 ? -11.543 -20.599 17.169 1.00 48.84 118 LEU A N 1
ATOM 941 C CA . LEU A 1 118 ? -11.337 -21.998 16.796 1.00 48.84 118 LEU A CA 1
ATOM 942 C C . LEU A 1 118 ? -12.698 -22.642 16.495 1.00 48.84 118 LEU A C 1
ATOM 944 O O . LEU A 1 118 ? -13.506 -22.809 17.405 1.00 48.84 118 LEU A O 1
ATOM 948 N N . GLY A 1 119 ? -12.931 -22.965 15.219 1.00 45.84 119 GLY A N 1
ATOM 949 C CA . GLY A 1 119 ? -14.136 -23.660 14.771 1.00 45.84 119 GLY A CA 1
ATOM 950 C C . GLY A 1 119 ? -14.813 -23.159 13.489 1.00 45.84 119 GLY A C 1
ATOM 951 O O . GLY A 1 119 ? -16.030 -23.232 13.450 1.00 45.84 119 GLY A O 1
ATOM 952 N N . CYS A 1 120 ? -14.106 -22.647 12.467 1.00 36.84 120 CYS A N 1
ATOM 953 C CA . CYS A 1 120 ? -14.486 -22.825 11.046 1.00 36.84 120 CYS A CA 1
ATOM 954 C C . CYS A 1 120 ? -13.483 -22.159 10.079 1.00 36.84 120 CYS A C 1
ATOM 956 O O . CYS A 1 120 ? -13.352 -20.941 10.056 1.00 36.84 120 CYS A O 1
ATOM 958 N N . ILE A 1 121 ? -12.808 -23.001 9.292 1.00 41.94 121 ILE A N 1
ATOM 959 C CA . ILE A 1 121 ? -12.493 -22.875 7.855 1.00 41.94 121 ILE A CA 1
ATOM 960 C C . ILE A 1 121 ? -11.813 -21.578 7.349 1.00 41.94 121 ILE A C 1
ATOM 962 O O . ILE A 1 121 ? -12.428 -20.534 7.167 1.00 41.94 121 ILE A O 1
ATOM 966 N N . VAL A 1 122 ? -10.519 -21.745 7.044 1.00 37.84 122 VAL A N 1
ATOM 967 C CA . VAL A 1 122 ? -9.749 -21.264 5.875 1.00 37.84 122 VAL A CA 1
ATOM 968 C C . VAL A 1 122 ? -10.180 -19.923 5.252 1.00 37.84 122 VAL A C 1
ATOM 970 O O . VAL A 1 122 ? -11.025 -19.868 4.364 1.00 37.84 122 VAL A O 1
ATOM 973 N N . LEU A 1 123 ? -9.488 -18.842 5.625 1.00 38.03 123 LEU A N 1
ATOM 974 C CA . LEU A 1 123 ? -9.399 -17.633 4.798 1.00 38.03 123 LEU A CA 1
ATOM 975 C C . LEU A 1 123 ? -8.303 -17.858 3.750 1.00 38.03 123 LEU A C 1
ATOM 977 O O . LEU A 1 123 ? -7.153 -17.454 3.915 1.00 38.03 123 LEU A O 1
ATOM 981 N N . GLU A 1 124 ? -8.666 -18.546 2.673 1.00 34.88 124 GLU A N 1
ATOM 982 C CA . GLU A 1 124 ? -7.878 -18.554 1.447 1.00 34.88 124 GLU A CA 1
ATOM 983 C C . GLU A 1 124 ? -8.080 -17.185 0.781 1.00 34.88 124 GLU A C 1
ATOM 985 O O . GLU A 1 124 ? -8.992 -16.976 -0.016 1.00 34.88 124 GLU A O 1
ATOM 990 N N . ILE A 1 125 ? -7.262 -16.192 1.143 1.00 41.25 125 ILE A N 1
ATOM 991 C CA . ILE A 1 125 ? -7.165 -14.961 0.348 1.00 41.25 125 ILE A CA 1
ATOM 992 C C . ILE A 1 125 ? -6.284 -15.282 -0.868 1.00 41.25 125 ILE A C 1
ATOM 994 O O . ILE A 1 125 ? -5.142 -14.845 -0.976 1.00 41.25 125 ILE A O 1
ATOM 998 N N . MET A 1 126 ? -6.826 -16.081 -1.788 1.00 31.44 126 MET A N 1
ATOM 999 C CA . MET A 1 126 ? -6.357 -16.201 -3.166 1.00 31.44 126 MET A CA 1
ATOM 1000 C C . MET A 1 126 ? -7.219 -15.287 -4.043 1.00 31.44 126 MET A C 1
ATOM 1002 O O . MET A 1 126 ? -8.167 -15.720 -4.687 1.00 31.44 126 MET A O 1
ATOM 1006 N N . PHE A 1 127 ? -6.874 -14.000 -4.110 1.00 40.62 127 PHE A N 1
ATOM 1007 C CA . PHE A 1 127 ? -7.245 -13.182 -5.269 1.00 40.62 127 PHE A CA 1
ATOM 1008 C C . PHE A 1 127 ? -6.161 -13.352 -6.340 1.00 40.62 127 PHE A C 1
ATOM 1010 O O . PHE A 1 127 ? -5.309 -12.494 -6.543 1.00 40.62 127 PHE A O 1
ATOM 1017 N N . SER A 1 128 ? -6.177 -14.503 -7.012 1.00 30.78 128 SER A N 1
ATOM 1018 C CA . SER A 1 128 ? -5.572 -14.665 -8.334 1.00 30.78 128 SER A CA 1
ATOM 1019 C C . SER A 1 128 ? -6.545 -15.467 -9.181 1.00 30.78 128 SER A C 1
ATOM 1021 O O . SER A 1 128 ? -6.612 -16.692 -9.117 1.00 30.78 128 SER A O 1
ATOM 1023 N N . SER A 1 129 ? -7.352 -14.732 -9.936 1.00 34.47 129 SER A N 1
ATOM 1024 C CA . SER A 1 129 ? -8.199 -15.247 -10.998 1.00 34.47 129 SER A CA 1
ATOM 1025 C C . SER A 1 129 ? -7.301 -15.895 -12.058 1.00 34.47 129 SER A C 1
ATOM 1027 O O . SER A 1 129 ? -6.768 -15.209 -12.926 1.00 34.47 129 SER A O 1
ATOM 1029 N N . ARG A 1 130 ? -7.104 -17.213 -11.978 1.00 35.12 130 ARG A N 1
ATOM 1030 C CA . ARG A 1 130 ? -6.850 -18.036 -13.164 1.00 35.12 130 ARG A CA 1
ATOM 1031 C C . ARG A 1 130 ? -8.184 -18.628 -13.596 1.00 35.12 130 ARG A C 1
ATOM 1033 O O . ARG A 1 130 ? -8.596 -19.668 -13.092 1.00 35.12 130 ARG A O 1
ATOM 1040 N N . LEU A 1 131 ? -8.845 -17.913 -14.496 1.00 34.44 131 LEU A N 1
ATOM 1041 C CA . LEU A 1 131 ? -9.627 -18.498 -15.579 1.00 34.44 131 LEU A CA 1
ATOM 1042 C C . LEU A 1 131 ? -8.962 -18.036 -16.873 1.00 34.44 131 LEU A C 1
ATOM 1044 O O . LEU A 1 131 ? -8.595 -16.839 -16.917 1.00 34.44 131 LEU A O 1
#

Sequence (131 aa):
MKERKLKPFIPTLLGYKEHGEACFVELEDLTHTFDIAKRTLLDIKIGCRSYTRMEAASNKKCTDMYMKAVNLAPHALSVAEHTDMAITKAKYLKLRDDCSTSSKFGFRIEASRVRFFLGCIVLEIMFSSRL

InterPro domains:
  IPR005522 Inositol polyphosphate kinase [PF03770] (24-114)
  IPR038286 Inositol polyphosphate kinase superfamily [G3DSA:3.30.470.160] (1-116)

Radius of gyration: 19.56 Å; chains: 1; bounding box: 34×49×46 Å

Foldseek 3Di:
DVVVVCVVPDWDFPDWDDDPPDIDTDTDDPPPVDDPQADKDWDKDFFLFDDDPVLVPDFDWDLVLLVLCCVQPVPVDDPVCVVVSIGGPRVSRNSVSVLACCNPPRMGTPDMDDDDDPDDDDPPPPSDDDD